Protein AF-A0A1H2S4G8-F1 (afdb_monomer_lite)

Sequence (120 aa):
MEETHEQDLMSQCKFNNELKAIKTLSREKVYAAPNVLYIEAAGFEMLGGLLDKVVPALVGIGCSISSTEKKILEIIPEQFRKGKTHYERLLSATDFVSGMTDSFAVTLYRRLRGIELPRG

InterPro domains:
  IPR026875 Phosphohydrolase-associated domain [PF13286] (15-111)
  IPR027432 Deoxyguanosinetriphosphate triphosphohydrolase, C-terminal [G3DSA:1.10.3550.10] (2-117)

pLDDT: mean 91.99, std 7.81, range [53.69, 97.62]

Secondary structure (DSSP, 8-state):
--S---S-GGGGSTTHHHHHHHHHHHIIIIITSHHHHHHHHHHHHHHHHHHHHHHHHHHTTTS---HHHHHHHHHS-GGGS--SSHHHHHHHHHHHHHT--HHHHHHHHHHHTTS-----

Structure (mmCIF, N/CA/C/O backbone):
data_AF-A0A1H2S4G8-F1
#
_entry.id   AF-A0A1H2S4G8-F1
#
loop_
_atom_site.group_PDB
_atom_site.id
_atom_site.type_symbol
_atom_site.label_atom_id
_atom_site.label_alt_id
_atom_site.label_comp_id
_atom_site.label_asym_id
_atom_site.label_entity_id
_atom_site.label_seq_id
_atom_site.pdbx_PDB_ins_code
_atom_site.Cartn_x
_atom_site.Cartn_y
_atom_site.Cartn_z
_atom_site.occupancy
_atom_site.B_iso_or_equiv
_atom_site.auth_seq_id
_atom_site.auth_comp_id
_atom_site.auth_asym_id
_atom_site.auth_atom_id
_atom_site.pdbx_PDB_model_num
ATOM 1 N N . MET A 1 1 ? 20.096 9.184 31.654 1.00 53.69 1 MET A N 1
ATOM 2 C CA . MET A 1 1 ? 18.783 8.616 31.302 1.00 53.69 1 MET A CA 1
ATOM 3 C C . MET A 1 1 ? 19.106 7.442 30.400 1.00 53.69 1 MET A C 1
ATOM 5 O O . MET A 1 1 ? 19.650 7.680 29.334 1.00 53.69 1 MET A O 1
ATOM 9 N N . GLU A 1 2 ? 18.987 6.208 30.891 1.00 61.25 2 GLU A N 1
ATOM 10 C CA . GLU A 1 2 ? 19.242 5.019 30.065 1.00 61.25 2 GLU A CA 1
ATOM 11 C C . GLU A 1 2 ? 18.121 4.921 29.020 1.00 61.25 2 GLU A C 1
ATOM 13 O O . GLU A 1 2 ? 16.944 4.892 29.378 1.00 61.25 2 GLU A O 1
ATOM 18 N N . GLU A 1 3 ? 18.470 4.961 27.733 1.00 66.94 3 GLU A N 1
ATOM 19 C CA . GLU A 1 3 ? 17.544 5.012 26.586 1.00 66.94 3 GLU A CA 1
ATOM 20 C C . GLU A 1 3 ? 16.877 3.653 26.279 1.00 66.94 3 GLU A C 1
ATOM 22 O O . GLU A 1 3 ? 16.650 3.303 25.125 1.00 66.94 3 GLU A O 1
ATOM 27 N N . THR A 1 4 ? 16.545 2.871 27.307 1.00 76.50 4 THR A N 1
ATOM 28 C CA . THR A 1 4 ? 16.008 1.505 27.163 1.00 76.50 4 THR A CA 1
ATOM 29 C C . THR A 1 4 ? 14.619 1.390 27.782 1.00 76.50 4 THR A C 1
ATOM 31 O O . THR A 1 4 ? 14.339 0.520 28.603 1.00 76.50 4 THR A O 1
ATOM 34 N N . HIS A 1 5 ? 13.723 2.311 27.431 1.00 77.06 5 HIS A N 1
ATOM 35 C CA . HIS A 1 5 ? 12.342 2.239 27.891 1.00 77.06 5 HIS A CA 1
ATOM 36 C C . HIS A 1 5 ? 11.489 1.407 26.923 1.00 77.06 5 HIS A C 1
ATOM 38 O O . HIS A 1 5 ? 11.022 1.906 25.903 1.00 77.06 5 HIS A O 1
ATOM 44 N N . GLU A 1 6 ? 11.278 0.132 27.252 1.00 81.19 6 GLU A N 1
ATOM 45 C CA . GLU A 1 6 ? 10.609 -0.846 26.374 1.00 81.19 6 GLU A CA 1
ATOM 46 C C . GLU A 1 6 ? 9.073 -0.750 26.352 1.00 81.19 6 GLU A C 1
ATOM 48 O O . GLU A 1 6 ? 8.420 -1.400 25.537 1.00 81.19 6 GLU A O 1
ATOM 53 N N . GLN A 1 7 ? 8.471 0.040 27.245 1.00 84.12 7 GLN A N 1
ATOM 54 C CA . GLN A 1 7 ? 7.014 0.129 27.378 1.00 84.12 7 GLN A CA 1
ATOM 55 C C . GLN A 1 7 ? 6.453 1.398 26.733 1.00 84.12 7 GLN A C 1
ATOM 57 O O . GLN A 1 7 ? 7.055 2.471 26.814 1.00 84.12 7 GLN A O 1
ATOM 62 N N . ASP A 1 8 ? 5.258 1.302 26.145 1.00 87.12 8 ASP A N 1
ATOM 63 C CA . ASP A 1 8 ? 4.515 2.483 25.716 1.00 87.1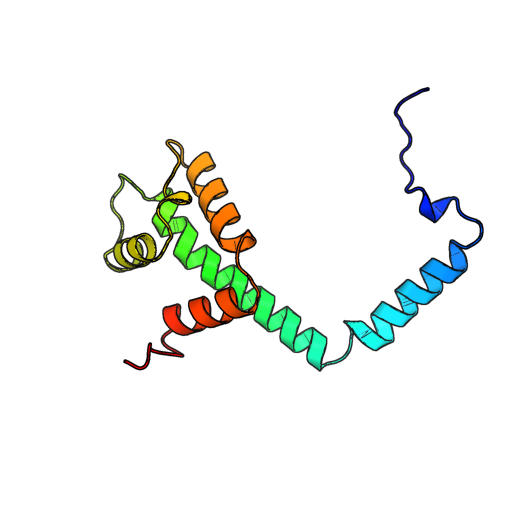2 8 ASP A CA 1
ATOM 64 C C . ASP A 1 8 ? 4.036 3.301 26.928 1.00 87.12 8 ASP A C 1
ATOM 66 O O . ASP A 1 8 ? 3.716 2.764 27.991 1.00 87.12 8 ASP A O 1
ATOM 70 N N . LEU A 1 9 ? 3.957 4.621 26.767 1.00 88.88 9 LEU A N 1
ATOM 71 C CA . LEU A 1 9 ? 3.615 5.534 27.861 1.00 88.88 9 LEU A CA 1
ATOM 72 C C . LEU A 1 9 ? 2.177 5.336 28.378 1.00 88.88 9 LEU A C 1
ATOM 74 O O . LEU A 1 9 ? 1.887 5.584 29.549 1.00 88.88 9 LEU A O 1
ATOM 78 N N . MET A 1 10 ? 1.272 4.856 27.521 1.00 87.50 10 MET A N 1
ATOM 79 C CA . MET A 1 10 ? -0.128 4.618 27.882 1.00 87.50 10 MET A CA 1
ATOM 80 C C . MET A 1 10 ? -0.266 3.418 28.823 1.00 87.50 10 MET A C 1
ATOM 82 O O . MET A 1 10 ? -1.171 3.391 29.658 1.00 87.50 10 MET A O 1
ATOM 86 N N . SER A 1 11 ? 0.656 2.457 28.753 1.00 86.69 11 SER A N 1
ATOM 87 C CA . SER A 1 11 ? 0.680 1.292 29.634 1.00 86.69 11 SER A CA 1
ATOM 88 C C . SER A 1 11 ? 0.964 1.650 31.101 1.00 86.69 11 SER A C 1
ATOM 90 O O . SER A 1 11 ? 0.548 0.922 32.004 1.00 86.69 11 SER A O 1
ATOM 92 N N . GLN A 1 12 ? 1.585 2.806 31.349 1.00 88.19 12 GLN A N 1
ATOM 93 C CA . GLN A 1 12 ? 1.932 3.297 32.687 1.00 88.19 12 GLN A CA 1
ATOM 94 C C . GLN A 1 12 ? 0.900 4.264 33.265 1.00 88.19 12 GLN A C 1
ATOM 96 O O . GLN A 1 12 ? 1.000 4.672 34.423 1.00 88.19 12 GLN A O 1
ATOM 101 N N . CYS A 1 13 ? -0.102 4.656 32.477 1.00 91.00 13 CYS A N 1
ATOM 102 C CA . CYS A 1 13 ? -1.119 5.570 32.961 1.00 91.00 13 CYS A CA 1
ATOM 103 C C . CYS A 1 13 ? -2.136 4.846 33.854 1.00 91.00 13 CYS A C 1
ATOM 105 O O . CYS A 1 13 ? -2.464 3.673 33.661 1.00 91.00 13 CYS A O 1
ATOM 107 N N . LYS A 1 14 ? -2.714 5.593 34.799 1.00 93.44 14 LYS A N 1
ATOM 108 C CA . LYS A 1 14 ? -3.782 5.107 35.688 1.00 93.44 14 LYS A CA 1
ATOM 109 C C . LYS A 1 14 ? -5.024 4.577 34.955 1.00 93.44 14 LYS A C 1
ATOM 111 O O . LYS A 1 14 ? -5.796 3.852 35.562 1.00 93.44 14 LYS A O 1
ATOM 116 N N . PHE A 1 15 ? -5.200 4.936 33.681 1.00 93.88 15 PHE A N 1
ATOM 117 C CA . PHE A 1 15 ? -6.354 4.574 32.853 1.00 93.88 15 PHE A CA 1
ATOM 118 C C . PHE A 1 15 ? -6.090 3.397 31.898 1.00 93.88 15 PHE A C 1
ATOM 120 O O . PHE A 1 15 ? -6.841 3.180 30.947 1.00 93.88 15 PHE A O 1
ATOM 127 N N . ASN A 1 16 ? -4.987 2.661 32.082 1.00 93.31 16 ASN A N 1
ATOM 128 C CA . ASN A 1 16 ? -4.601 1.563 31.190 1.00 93.31 16 ASN A CA 1
ATOM 129 C C . ASN A 1 16 ? -5.735 0.528 31.031 1.00 93.31 16 ASN A C 1
ATOM 131 O O . ASN A 1 16 ? -6.033 0.084 29.920 1.00 93.31 16 ASN A O 1
ATOM 135 N N . ASN A 1 17 ? -6.417 0.185 32.125 1.00 93.69 17 ASN A N 1
ATOM 136 C CA . ASN A 1 17 ? -7.490 -0.808 32.109 1.00 93.69 17 ASN A CA 1
ATOM 137 C C . ASN A 1 17 ? -8.707 -0.332 31.302 1.00 93.69 17 ASN A C 1
ATOM 139 O O . ASN A 1 17 ? -9.248 -1.089 30.497 1.00 93.69 17 ASN A O 1
ATOM 143 N N . GLU A 1 18 ? -9.099 0.929 31.454 1.00 96.00 18 GLU A N 1
ATOM 144 C CA . GLU A 1 18 ? -10.196 1.556 30.722 1.00 96.00 18 GLU A CA 1
ATOM 145 C C . GLU A 1 18 ? -9.871 1.663 29.231 1.00 96.00 18 GLU A C 1
ATOM 147 O O . GLU A 1 18 ? -10.703 1.332 28.389 1.00 96.00 18 GLU A O 1
ATOM 152 N N . LEU A 1 19 ? -8.640 2.043 28.883 1.00 95.25 19 LEU A N 1
ATOM 153 C CA . LEU A 1 19 ? -8.185 2.093 27.492 1.00 95.25 19 LEU A CA 1
ATOM 154 C C . LEU A 1 19 ? -8.175 0.706 26.843 1.00 95.25 19 LEU A C 1
ATOM 156 O O . LEU A 1 19 ? -8.605 0.555 25.697 1.00 95.25 19 LEU A O 1
ATOM 160 N N . LYS A 1 20 ? -7.745 -0.329 27.576 1.00 94.62 20 LYS A N 1
ATOM 161 C CA . LYS A 1 20 ? -7.836 -1.727 27.127 1.00 94.62 20 LYS A CA 1
ATOM 162 C C . LYS A 1 20 ? -9.285 -2.166 26.927 1.00 94.62 20 LYS A C 1
ATOM 164 O O . LYS A 1 20 ? -9.579 -2.823 25.925 1.00 94.62 20 LYS A O 1
ATOM 169 N N . ALA A 1 21 ? -10.190 -1.782 27.828 1.00 96.06 21 ALA A N 1
ATOM 170 C CA . ALA A 1 21 ? -11.615 -2.069 27.698 1.00 96.06 21 ALA A CA 1
ATOM 171 C C . ALA A 1 21 ? -12.217 -1.379 26.462 1.00 96.06 21 ALA A C 1
ATOM 173 O O . ALA A 1 21 ? -12.883 -2.037 25.664 1.00 96.06 21 ALA A O 1
ATOM 174 N N . ILE A 1 22 ? -11.904 -0.097 26.235 1.00 96.31 22 ILE A N 1
ATOM 175 C CA . ILE A 1 22 ? -12.326 0.652 25.040 1.00 96.31 22 ILE A CA 1
ATOM 176 C C . ILE A 1 22 ? -11.791 -0.016 23.771 1.00 96.31 22 ILE A C 1
ATOM 178 O O . ILE A 1 22 ? -12.553 -0.228 22.829 1.00 96.31 22 ILE A O 1
ATOM 182 N N . LYS A 1 23 ? -10.506 -0.396 23.736 1.00 95.38 23 LYS A N 1
ATOM 183 C CA . LYS A 1 23 ? -9.894 -1.076 22.582 1.00 95.38 23 LYS A CA 1
ATOM 184 C C . LYS A 1 23 ? -10.572 -2.414 22.282 1.00 95.38 23 LYS A C 1
ATOM 186 O O . LYS A 1 23 ? -10.844 -2.708 21.120 1.00 95.38 23 LYS A O 1
ATOM 191 N N . THR A 1 24 ? -10.876 -3.196 23.318 1.00 96.62 24 THR A N 1
ATOM 192 C CA . THR A 1 24 ? -11.565 -4.491 23.193 1.00 96.62 24 THR A CA 1
ATOM 193 C C . THR A 1 24 ? -12.983 -4.304 22.660 1.00 96.62 24 THR A C 1
ATOM 195 O O . THR A 1 24 ? -13.335 -4.889 21.638 1.00 96.62 24 THR A O 1
ATOM 198 N N . LEU A 1 25 ? -13.756 -3.397 23.264 1.00 96.88 25 LEU A N 1
ATOM 199 C CA . LEU A 1 25 ? -15.114 -3.089 22.822 1.00 96.88 25 LEU A CA 1
ATOM 200 C C . LEU A 1 25 ? -15.138 -2.551 21.384 1.00 96.88 25 LEU A C 1
ATOM 202 O O . LEU A 1 25 ? -15.982 -2.950 20.586 1.00 96.88 25 LEU A O 1
ATOM 206 N N . SER A 1 26 ? -14.186 -1.685 21.028 1.00 96.94 26 SER A N 1
ATOM 207 C CA . SER A 1 26 ? -14.054 -1.132 19.674 1.00 96.94 26 SER A CA 1
ATOM 208 C C . SER A 1 26 ? -13.750 -2.229 18.655 1.00 96.94 26 SER A C 1
ATOM 210 O O . SER A 1 26 ? -14.340 -2.253 17.577 1.00 96.94 26 SER A O 1
ATOM 212 N N . ARG A 1 27 ? -12.872 -3.181 18.997 1.00 95.12 27 ARG A N 1
ATOM 213 C CA . ARG A 1 27 ? -12.583 -4.338 18.142 1.00 95.12 27 ARG A CA 1
ATOM 214 C C . ARG A 1 27 ? -13.840 -5.165 17.884 1.00 95.12 27 ARG A C 1
ATOM 216 O O . ARG A 1 27 ? -14.118 -5.491 16.738 1.00 95.12 27 ARG A O 1
ATOM 223 N N . GLU A 1 28 ? -14.601 -5.471 18.928 1.00 94.44 28 GLU A N 1
ATOM 224 C CA . GLU A 1 28 ? -15.774 -6.347 18.838 1.00 94.44 28 GLU A CA 1
ATOM 225 C C . GLU A 1 28 ? -16.998 -5.686 18.199 1.00 94.44 28 GLU A C 1
ATOM 227 O O . GLU A 1 28 ? -17.796 -6.366 17.557 1.00 94.44 28 GLU A O 1
ATOM 232 N N . LYS A 1 29 ? -17.189 -4.378 18.406 1.00 93.88 29 LYS A N 1
ATOM 233 C CA . LYS A 1 29 ? -18.424 -3.679 18.015 1.00 93.88 29 LYS A CA 1
ATOM 234 C C . LYS A 1 29 ? -18.267 -2.746 16.823 1.00 93.88 29 LYS A C 1
ATOM 236 O O . LYS A 1 29 ? -19.268 -2.446 16.182 1.00 93.88 29 LYS A O 1
ATOM 241 N N . VAL A 1 30 ? -17.050 -2.289 16.529 1.00 94.56 30 VAL A N 1
ATOM 242 C CA . VAL A 1 30 ? -16.784 -1.338 15.439 1.00 94.56 30 VAL A CA 1
ATOM 243 C C . VAL A 1 30 ? -16.006 -2.022 14.321 1.00 94.56 30 VAL A C 1
ATOM 245 O O . VAL A 1 30 ? -16.519 -2.135 13.214 1.00 94.56 30 VAL A O 1
ATOM 248 N N . TYR A 1 31 ? -14.812 -2.548 14.607 1.00 92.38 31 TYR A N 1
ATOM 249 C CA . TYR A 1 31 ? -13.941 -3.114 13.567 1.00 92.38 31 TYR A CA 1
ATOM 250 C C . TYR A 1 31 ? -14.380 -4.504 13.081 1.00 92.38 31 TYR A C 1
ATOM 252 O O . TYR A 1 31 ? -14.166 -4.845 11.926 1.00 92.38 31 TYR A O 1
ATOM 260 N N . ALA A 1 32 ? -15.061 -5.289 13.921 1.00 92.50 32 ALA A N 1
ATOM 261 C CA . ALA A 1 32 ? -15.652 -6.569 13.517 1.00 92.50 32 ALA A CA 1
ATOM 262 C C . ALA A 1 32 ? -17.028 -6.432 12.832 1.00 92.50 32 ALA A C 1
ATOM 264 O O . ALA A 1 32 ? -17.674 -7.440 12.540 1.00 92.50 32 ALA A O 1
ATOM 265 N N . ALA A 1 33 ? -17.514 -5.208 12.591 1.00 95.44 33 ALA A N 1
ATOM 266 C CA . ALA A 1 33 ? -18.775 -5.012 11.888 1.00 95.44 33 ALA A CA 1
ATOM 267 C C . ALA A 1 33 ? -18.662 -5.522 10.435 1.00 95.44 33 ALA A C 1
ATOM 269 O O . ALA A 1 33 ? -17.661 -5.237 9.775 1.00 95.44 33 ALA A O 1
ATOM 270 N N . PRO A 1 34 ? -19.687 -6.207 9.884 1.00 94.31 34 PRO A N 1
ATOM 271 C CA . PRO A 1 34 ? -19.603 -6.821 8.556 1.00 94.31 34 PRO A CA 1
ATOM 272 C C . PRO A 1 34 ? -19.133 -5.869 7.450 1.00 94.31 34 PRO A C 1
ATOM 274 O O . PRO A 1 34 ? -18.278 -6.231 6.649 1.00 94.31 34 PRO A O 1
ATOM 277 N N . ASN A 1 35 ? -19.635 -4.630 7.434 1.00 94.25 35 ASN A N 1
ATOM 278 C CA . ASN A 1 35 ? -19.240 -3.632 6.438 1.00 94.25 35 ASN A CA 1
ATOM 279 C C . ASN A 1 35 ? -17.744 -3.293 6.506 1.00 94.25 35 ASN A C 1
ATOM 281 O O . ASN A 1 35 ? -17.122 -3.129 5.463 1.00 94.25 35 ASN A O 1
ATOM 285 N N . VAL A 1 36 ? -17.165 -3.216 7.709 1.00 95.50 36 VAL A N 1
ATOM 286 C CA . VAL A 1 36 ? -15.732 -2.939 7.888 1.00 95.50 36 VAL A CA 1
ATOM 287 C C . VAL A 1 36 ? -14.907 -4.108 7.363 1.00 95.50 36 VAL A C 1
ATOM 289 O O . VAL A 1 36 ? -13.994 -3.890 6.576 1.00 95.50 36 VAL A O 1
ATOM 292 N N . LEU A 1 37 ? -15.299 -5.344 7.681 1.00 95.69 37 LEU A N 1
ATOM 293 C CA . LEU A 1 37 ? -14.614 -6.541 7.188 1.00 95.69 37 LEU A CA 1
ATOM 294 C C . LEU A 1 37 ? -14.626 -6.634 5.655 1.00 95.69 37 LEU A C 1
ATOM 296 O O . LEU A 1 37 ? -13.615 -6.989 5.054 1.00 95.69 37 LEU A O 1
ATOM 300 N N . TYR A 1 38 ? -15.741 -6.284 5.003 1.00 96.31 38 TYR A N 1
ATOM 301 C CA . TYR A 1 38 ? -15.800 -6.234 3.538 1.00 96.31 38 TYR A CA 1
ATOM 302 C C . TYR A 1 38 ? -14.889 -5.152 2.953 1.00 96.31 38 TYR A C 1
ATOM 304 O O . TYR A 1 38 ? -14.237 -5.396 1.937 1.00 96.31 38 TYR A O 1
ATOM 312 N N . ILE A 1 39 ? -14.830 -3.974 3.582 1.00 94.25 39 ILE A N 1
ATOM 313 C CA . ILE A 1 39 ? -13.945 -2.883 3.158 1.00 94.25 39 ILE A CA 1
ATOM 314 C C . ILE A 1 39 ? -12.478 -3.302 3.306 1.00 94.25 39 ILE A C 1
ATOM 316 O O . ILE A 1 39 ? -11.706 -3.132 2.366 1.00 94.25 39 ILE A O 1
ATOM 320 N N . GLU A 1 40 ? -12.101 -3.903 4.436 1.00 94.94 40 GLU A N 1
ATOM 321 C CA . GLU A 1 40 ? -10.739 -4.391 4.679 1.00 94.94 40 GLU A CA 1
ATOM 322 C C . GLU A 1 40 ? -10.351 -5.501 3.693 1.00 94.94 40 GLU A C 1
ATOM 324 O O . GLU A 1 40 ? -9.283 -5.436 3.084 1.00 94.94 40 GLU A O 1
ATOM 329 N N . ALA A 1 41 ? -11.233 -6.481 3.465 1.00 95.94 41 ALA A N 1
ATOM 330 C CA . ALA A 1 41 ? -10.999 -7.561 2.506 1.00 95.94 41 ALA A CA 1
ATOM 331 C 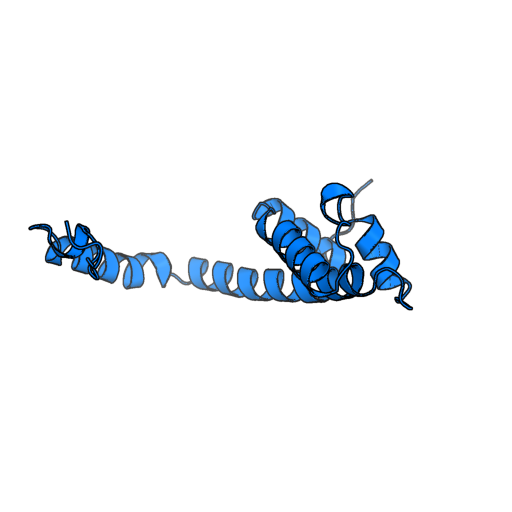C . ALA A 1 41 ? -10.815 -7.032 1.074 1.00 95.94 41 ALA A C 1
ATOM 333 O O . ALA A 1 41 ? -9.889 -7.444 0.373 1.00 95.94 41 ALA A O 1
ATOM 334 N N . ALA A 1 42 ? -11.657 -6.083 0.650 1.00 94.31 42 ALA A N 1
ATOM 335 C CA . ALA A 1 42 ? -11.485 -5.405 -0.630 1.00 94.31 42 ALA A CA 1
ATOM 336 C C . ALA A 1 42 ? -10.161 -4.626 -0.675 1.00 94.31 42 ALA A C 1
ATOM 338 O O . ALA A 1 42 ? -9.474 -4.652 -1.692 1.00 94.31 42 ALA A O 1
ATOM 339 N N . GLY A 1 43 ? -9.778 -3.970 0.424 1.00 95.56 43 GLY A N 1
ATOM 340 C CA . GLY A 1 43 ? -8.500 -3.272 0.566 1.00 95.56 43 GLY A CA 1
ATOM 341 C C . GLY A 1 43 ? -7.297 -4.182 0.318 1.00 95.56 43 GLY A C 1
ATOM 342 O O . GLY A 1 43 ? -6.425 -3.826 -0.472 1.00 95.56 43 GLY A O 1
ATOM 343 N N . PHE A 1 44 ? -7.277 -5.377 0.916 1.00 94.81 44 PHE A N 1
ATOM 344 C CA . PHE A 1 44 ? -6.209 -6.360 0.700 1.00 94.81 44 PHE A CA 1
ATOM 345 C C . PHE A 1 44 ? -6.091 -6.793 -0.765 1.00 94.81 44 PHE A C 1
ATOM 347 O O . PHE A 1 44 ? -4.992 -6.771 -1.321 1.00 94.81 44 PHE A O 1
ATOM 354 N N . GLU A 1 45 ? -7.212 -7.135 -1.402 1.00 96.00 45 GLU A N 1
ATOM 355 C CA . GLU A 1 45 ? -7.242 -7.530 -2.817 1.00 96.00 45 GLU A CA 1
ATOM 356 C C . GLU A 1 45 ? -6.773 -6.387 -3.733 1.00 96.00 45 GLU A C 1
ATOM 358 O O . GLU A 1 45 ? -6.002 -6.597 -4.674 1.00 96.00 45 GLU A O 1
ATOM 363 N N . MET A 1 46 ? -7.198 -5.155 -3.442 1.00 96.06 46 MET A N 1
ATOM 364 C CA . MET A 1 46 ? -6.797 -3.980 -4.212 1.00 96.06 46 MET A CA 1
ATOM 365 C C . MET A 1 46 ? -5.303 -3.688 -4.076 1.00 96.06 46 MET A C 1
ATOM 367 O O . MET A 1 46 ? -4.634 -3.494 -5.089 1.00 96.06 46 MET A O 1
ATOM 371 N N . LEU A 1 47 ? -4.766 -3.675 -2.853 1.00 96.69 47 LEU A N 1
ATOM 372 C CA . LEU A 1 47 ? -3.347 -3.404 -2.609 1.00 96.69 47 LEU 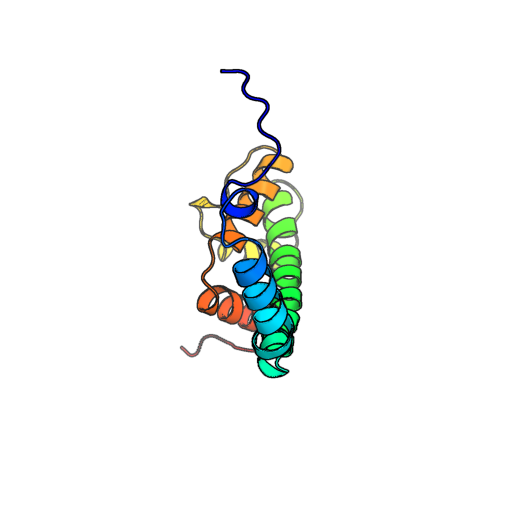A CA 1
ATOM 373 C C . LEU A 1 47 ? -2.452 -4.474 -3.239 1.00 96.69 47 LEU A C 1
ATOM 375 O O . LEU A 1 47 ? -1.487 -4.127 -3.922 1.00 96.69 47 LEU A O 1
ATOM 379 N N . GLY A 1 48 ? -2.801 -5.753 -3.069 1.00 96.31 48 GLY A N 1
ATOM 380 C CA . GLY A 1 48 ? -2.089 -6.861 -3.703 1.00 96.31 48 GLY A CA 1
ATOM 381 C C . GLY A 1 48 ? -2.082 -6.722 -5.223 1.00 96.31 48 GLY A C 1
ATOM 382 O O . GLY A 1 48 ? -1.021 -6.675 -5.841 1.00 96.31 48 GLY A O 1
ATOM 383 N N . GLY A 1 49 ? -3.255 -6.525 -5.829 1.00 96.38 49 GLY A N 1
ATOM 384 C CA . GLY A 1 49 ? -3.348 -6.392 -7.279 1.00 96.38 49 GLY A CA 1
ATOM 385 C C . GLY A 1 49 ? -2.696 -5.125 -7.843 1.00 96.38 49 GLY A C 1
ATOM 386 O O . GLY A 1 49 ? -2.217 -5.150 -8.976 1.00 96.38 49 GLY A O 1
ATOM 387 N N . LEU A 1 50 ? -2.638 -4.020 -7.090 1.00 97.62 50 LEU A N 1
ATOM 388 C CA . LEU A 1 50 ? -1.873 -2.833 -7.487 1.00 97.62 50 LEU A CA 1
ATOM 389 C C . LEU A 1 50 ? -0.368 -3.126 -7.483 1.00 97.62 50 LEU A C 1
ATOM 391 O O . LEU A 1 50 ? 0.307 -2.839 -8.475 1.00 97.62 50 LEU A O 1
ATOM 395 N N . LEU A 1 51 ? 0.153 -3.733 -6.414 1.00 97.38 51 LEU A N 1
ATOM 396 C CA . LEU A 1 51 ? 1.569 -4.098 -6.309 1.00 97.38 51 LEU A CA 1
ATOM 397 C C . LEU A 1 51 ? 1.983 -5.095 -7.399 1.00 97.38 51 LEU A C 1
ATOM 399 O O . LEU A 1 51 ? 3.007 -4.880 -8.050 1.00 97.38 51 LEU A O 1
ATOM 403 N N . ASP A 1 52 ? 1.149 -6.094 -7.692 1.00 96.50 52 ASP A N 1
ATOM 404 C CA . ASP A 1 52 ? 1.375 -7.083 -8.757 1.00 96.50 52 ASP A CA 1
ATOM 405 C C . ASP A 1 52 ? 1.519 -6.458 -10.153 1.00 96.50 52 ASP A C 1
ATOM 407 O O . ASP A 1 52 ? 2.105 -7.055 -11.057 1.00 96.50 52 ASP A O 1
ATOM 411 N N . LYS A 1 53 ? 0.967 -5.257 -10.363 1.00 96.00 53 LYS A N 1
ATOM 412 C CA . LYS A 1 53 ? 1.084 -4.515 -11.626 1.00 96.00 53 LYS A CA 1
ATOM 413 C C . LYS A 1 53 ? 2.229 -3.512 -11.605 1.00 96.00 53 LYS A C 1
ATOM 415 O O . LYS A 1 53 ? 2.958 -3.399 -12.588 1.00 96.00 53 LYS A O 1
ATOM 420 N N . VAL A 1 54 ? 2.392 -2.787 -10.502 1.00 96.44 54 VAL A N 1
ATOM 421 C CA . VAL A 1 54 ? 3.369 -1.698 -10.374 1.00 96.44 54 VAL A CA 1
ATOM 422 C C . VAL A 1 54 ? 4.795 -2.232 -10.228 1.00 96.44 54 VAL A C 1
ATOM 424 O O . VAL A 1 54 ? 5.706 -1.715 -10.876 1.00 96.44 54 VAL A O 1
ATOM 427 N N . VAL A 1 55 ? 5.006 -3.266 -9.406 1.00 96.56 55 VAL A N 1
ATOM 428 C CA . VAL A 1 55 ? 6.352 -3.768 -9.087 1.00 96.56 55 VAL A CA 1
ATOM 429 C C . VAL A 1 55 ? 7.073 -4.301 -10.330 1.00 96.56 55 VAL A C 1
ATOM 431 O O . VAL A 1 55 ? 8.187 -3.836 -10.582 1.00 96.56 55 VAL A O 1
ATOM 434 N N . PRO A 1 56 ? 6.483 -5.186 -11.162 1.00 95.31 56 PRO A N 1
ATOM 435 C CA . PRO A 1 56 ? 7.158 -5.660 -12.372 1.00 95.31 56 PR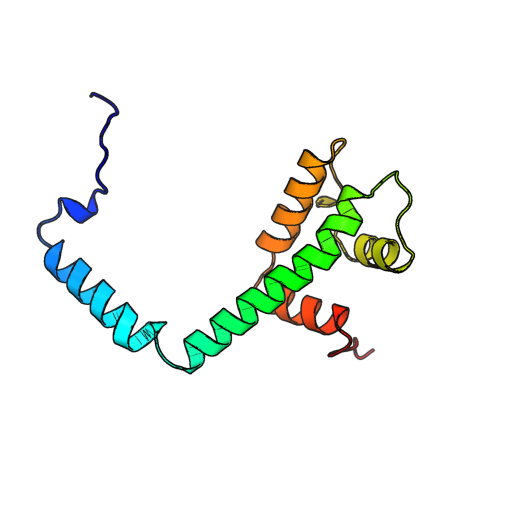O A CA 1
ATOM 436 C C . PRO A 1 56 ? 7.469 -4.528 -13.359 1.00 95.31 56 PRO A C 1
ATOM 438 O O . PRO A 1 56 ? 8.556 -4.490 -13.938 1.00 95.31 56 PRO A O 1
ATOM 441 N N . ALA A 1 57 ? 6.559 -3.554 -13.489 1.00 95.69 57 ALA A N 1
ATOM 442 C CA . ALA A 1 57 ? 6.730 -2.408 -14.377 1.00 95.69 57 ALA A CA 1
ATOM 443 C C . ALA A 1 57 ? 7.906 -1.501 -13.969 1.00 95.69 57 ALA A C 1
ATOM 445 O O . ALA A 1 57 ? 8.646 -1.037 -14.837 1.00 95.69 57 ALA A O 1
ATOM 446 N N . LEU A 1 58 ? 8.105 -1.262 -12.666 1.00 95.62 58 LEU A N 1
ATOM 447 C CA . LEU A 1 58 ? 9.204 -0.428 -12.160 1.00 95.62 58 LEU A CA 1
ATOM 448 C C . LEU A 1 58 ? 10.522 -1.194 -12.036 1.00 95.62 58 LEU A C 1
ATOM 450 O O . LEU A 1 58 ? 11.566 -0.699 -12.460 1.00 95.62 58 LEU A O 1
ATOM 454 N N . VAL A 1 59 ? 10.507 -2.408 -11.482 1.00 95.44 59 VAL A N 1
ATOM 455 C CA . VAL A 1 59 ? 11.727 -3.207 -11.288 1.00 95.44 59 VAL A CA 1
ATOM 456 C C . VAL A 1 59 ? 12.336 -3.598 -12.636 1.00 95.44 59 VAL A C 1
ATOM 458 O O . VAL A 1 59 ? 13.559 -3.540 -12.782 1.00 95.44 59 VAL A O 1
ATOM 461 N N . GLY A 1 60 ? 11.498 -3.887 -13.636 1.00 92.75 60 GLY A N 1
ATOM 462 C CA . GLY A 1 60 ? 11.909 -4.268 -14.986 1.00 92.75 60 GLY A CA 1
ATOM 463 C C . GLY A 1 60 ? 12.473 -3.141 -15.862 1.00 92.75 60 GLY A C 1
ATOM 464 O O . GLY A 1 60 ? 12.851 -3.404 -17.003 1.00 92.75 60 GLY A O 1
ATOM 465 N N . ILE A 1 61 ? 12.571 -1.894 -15.382 1.00 88.19 61 ILE A N 1
ATOM 466 C CA . ILE A 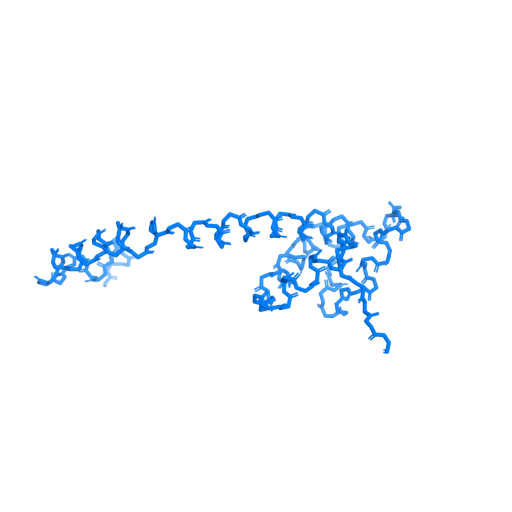1 61 ? 13.133 -0.780 -16.168 1.00 88.19 61 ILE A CA 1
ATOM 467 C C . ILE A 1 61 ? 14.557 -1.115 -16.659 1.00 88.19 61 ILE A C 1
ATOM 469 O O . ILE A 1 61 ? 15.450 -1.444 -15.882 1.00 88.19 61 ILE A O 1
ATOM 473 N N . GLY A 1 62 ? 14.812 -0.993 -17.961 1.00 83.88 62 GLY A N 1
ATOM 474 C CA . GLY A 1 62 ? 16.116 -1.337 -18.553 1.00 83.88 62 GLY A CA 1
ATOM 475 C C . GLY A 1 62 ? 16.325 -2.834 -18.819 1.00 83.88 62 GLY A C 1
ATOM 476 O O . GLY A 1 62 ? 17.351 -3.205 -19.380 1.00 83.88 62 GLY A O 1
ATOM 477 N N . CYS A 1 63 ? 15.343 -3.672 -18.486 1.00 85.81 63 CYS A N 1
ATOM 478 C CA . CYS A 1 63 ? 15.240 -5.064 -18.910 1.00 85.81 63 CYS A CA 1
ATOM 479 C C . CYS A 1 63 ? 14.128 -5.216 -19.967 1.00 85.81 63 CYS A C 1
ATOM 481 O O . CYS A 1 63 ? 13.470 -4.250 -20.368 1.00 85.81 63 CYS A O 1
ATOM 483 N N . SER A 1 64 ? 13.903 -6.447 -20.430 1.00 87.81 64 SER A N 1
ATOM 484 C CA . SER A 1 64 ? 12.752 -6.761 -21.280 1.00 87.81 64 SER A CA 1
ATOM 485 C C . SER A 1 64 ? 11.473 -6.793 -20.440 1.00 87.81 64 SER A C 1
ATOM 487 O O . SER A 1 64 ? 11.297 -7.704 -19.635 1.00 87.81 64 SER A O 1
ATOM 489 N N . ILE A 1 65 ? 10.592 -5.811 -20.643 1.00 91.00 65 ILE A N 1
ATOM 490 C CA . ILE A 1 65 ? 9.237 -5.772 -20.073 1.00 91.00 65 ILE A CA 1
ATOM 491 C C . ILE A 1 65 ? 8.178 -5.925 -21.169 1.00 91.00 65 ILE A C 1
ATOM 493 O O . ILE A 1 65 ? 8.362 -5.491 -22.315 1.00 91.00 65 ILE A O 1
ATOM 497 N N . SER A 1 66 ? 7.056 -6.534 -20.806 1.00 93.81 66 SER A N 1
ATOM 498 C CA . SER A 1 66 ? 5.883 -6.732 -21.655 1.00 93.81 66 SER A CA 1
ATOM 499 C C . SER A 1 66 ? 5.253 -5.407 -22.103 1.00 93.81 66 SER A C 1
ATOM 501 O O . SER A 1 66 ? 5.463 -4.342 -21.517 1.00 93.81 66 SER A O 1
ATOM 503 N N . SER A 1 67 ? 4.433 -5.458 -23.156 1.00 94.25 67 SER A N 1
ATOM 504 C CA . SER A 1 67 ? 3.655 -4.298 -23.616 1.00 94.25 67 SER A CA 1
ATOM 505 C C . SER A 1 67 ? 2.719 -3.760 -22.528 1.00 94.25 67 SER A C 1
ATOM 507 O O . SER A 1 67 ? 2.558 -2.546 -22.402 1.00 94.25 67 SER A O 1
ATOM 509 N N . THR A 1 68 ? 2.148 -4.647 -21.711 1.00 92.88 68 THR A N 1
ATOM 510 C CA . THR A 1 68 ? 1.290 -4.287 -20.578 1.00 92.88 68 THR A CA 1
ATOM 511 C C . THR A 1 68 ? 2.061 -3.522 -19.505 1.00 92.88 68 THR A C 1
ATOM 513 O O . THR A 1 68 ? 1.610 -2.465 -19.073 1.00 92.88 68 THR A O 1
ATOM 516 N N . GLU A 1 69 ? 3.243 -3.997 -19.111 1.00 95.62 69 GLU A N 1
ATOM 517 C CA . GLU A 1 69 ? 4.092 -3.323 -18.116 1.00 95.62 69 GLU A CA 1
ATOM 518 C C . GLU A 1 69 ? 4.566 -1.952 -18.600 1.00 95.62 69 GLU A C 1
ATOM 520 O O . GLU A 1 69 ? 4.566 -1.001 -17.823 1.00 95.62 69 GLU A O 1
ATOM 525 N N . LYS A 1 70 ? 4.879 -1.804 -19.896 1.00 94.88 70 LYS A N 1
ATOM 526 C CA . LYS A 1 70 ? 5.199 -0.492 -20.489 1.00 94.88 70 LYS A CA 1
ATOM 527 C C . LYS A 1 70 ? 4.046 0.496 -20.330 1.00 94.88 70 LYS A C 1
ATOM 529 O O . LYS A 1 70 ? 4.272 1.645 -19.964 1.00 94.88 70 LYS A O 1
ATOM 534 N N . LYS A 1 71 ? 2.808 0.048 -20.560 1.00 94.88 71 LYS A N 1
ATOM 535 C CA . LYS A 1 71 ? 1.618 0.889 -20.379 1.00 94.88 71 LYS A CA 1
ATOM 536 C C . LYS A 1 71 ? 1.358 1.232 -18.919 1.00 94.88 71 LYS A C 1
ATOM 538 O O . LYS A 1 71 ? 1.000 2.366 -18.628 1.00 94.88 71 LYS A O 1
ATOM 543 N N . ILE A 1 72 ? 1.595 0.300 -17.999 1.00 95.50 72 ILE A N 1
ATOM 544 C CA . ILE A 1 72 ? 1.527 0.588 -16.560 1.00 95.50 72 ILE A CA 1
ATOM 545 C C . ILE A 1 72 ? 2.576 1.636 -16.179 1.00 95.50 72 ILE A C 1
ATOM 547 O O . ILE A 1 72 ? 2.255 2.591 -15.476 1.00 95.50 72 ILE A O 1
ATOM 551 N N . LEU A 1 73 ? 3.803 1.512 -16.689 1.00 95.12 73 LEU A N 1
ATOM 552 C CA . LEU A 1 73 ? 4.867 2.475 -16.431 1.00 95.12 73 LEU A CA 1
ATOM 553 C C . LEU A 1 73 ? 4.483 3.888 -16.896 1.00 95.12 73 LEU A C 1
ATOM 555 O O . LEU A 1 73 ? 4.725 4.838 -16.159 1.00 95.12 73 LEU A O 1
ATOM 559 N N . GLU A 1 74 ? 3.832 4.026 -18.057 1.00 93.62 74 GLU A N 1
ATOM 560 C CA . GLU A 1 74 ? 3.304 5.307 -18.562 1.00 93.62 74 GLU A CA 1
ATOM 561 C C . GLU A 1 74 ? 2.264 5.951 -17.620 1.00 93.62 74 GLU A C 1
ATOM 563 O O . GLU A 1 74 ? 2.171 7.177 -17.574 1.00 93.62 74 GLU A O 1
ATOM 568 N N . ILE A 1 75 ? 1.522 5.156 -16.838 1.00 93.81 75 ILE A N 1
ATOM 569 C CA . ILE A 1 75 ? 0.522 5.642 -15.868 1.00 93.81 75 ILE A CA 1
ATOM 570 C C . ILE A 1 75 ? 1.183 6.141 -14.574 1.00 93.81 75 ILE A C 1
ATOM 572 O O . ILE A 1 75 ? 0.699 7.090 -13.956 1.00 93.81 75 ILE A O 1
ATOM 576 N N . ILE A 1 76 ? 2.284 5.516 -14.147 1.00 94.56 76 ILE A N 1
ATOM 577 C CA . ILE A 1 76 ? 2.984 5.866 -12.901 1.00 94.56 76 ILE A CA 1
ATOM 578 C C . ILE A 1 76 ? 3.626 7.255 -13.050 1.00 94.56 76 ILE A C 1
ATOM 580 O O . ILE A 1 76 ? 4.360 7.446 -14.014 1.00 94.56 76 ILE A O 1
ATOM 584 N N . PRO A 1 77 ? 3.437 8.220 -12.133 1.00 94.31 77 PRO A N 1
ATOM 585 C CA . PRO A 1 77 ? 4.067 9.538 -12.235 1.00 94.31 77 PRO A CA 1
ATOM 586 C C . PRO A 1 77 ? 5.600 9.463 -12.268 1.00 94.31 77 PRO A C 1
ATOM 588 O O . PRO A 1 77 ? 6.208 8.652 -11.569 1.00 94.31 77 PRO A O 1
ATOM 591 N N . GLU A 1 78 ? 6.247 10.350 -13.028 1.00 92.19 78 GLU A N 1
ATOM 592 C CA . GLU A 1 78 ? 7.706 10.321 -13.238 1.00 92.19 78 GLU A CA 1
ATOM 593 C C . GLU A 1 78 ? 8.523 10.401 -11.945 1.00 92.19 78 GLU A C 1
ATOM 595 O O . GLU A 1 78 ? 9.600 9.811 -11.853 1.00 92.19 78 GLU A O 1
ATOM 600 N N . GLN A 1 79 ? 8.001 11.068 -10.912 1.00 92.56 79 GLN A N 1
ATOM 601 C CA . GLN A 1 79 ? 8.657 11.142 -9.606 1.00 92.56 79 GLN A CA 1
ATOM 602 C C . GLN A 1 79 ? 8.904 9.768 -8.957 1.00 92.56 79 GLN A C 1
ATOM 604 O O . GLN A 1 79 ? 9.857 9.655 -8.189 1.00 92.56 79 GLN A O 1
ATOM 609 N N . PHE A 1 80 ? 8.106 8.750 -9.308 1.00 93.69 80 PHE A N 1
ATOM 610 C CA . PHE A 1 80 ? 8.211 7.365 -8.832 1.00 93.69 80 PHE A CA 1
ATOM 611 C C . PHE A 1 80 ? 8.908 6.429 -9.835 1.00 93.69 80 PHE A C 1
ATOM 613 O O . PHE A 1 80 ? 9.043 5.235 -9.601 1.00 93.69 80 PHE A O 1
ATOM 620 N N . ARG A 1 81 ? 9.376 6.943 -10.979 1.00 90.88 81 ARG A N 1
ATOM 621 C CA . ARG A 1 81 ? 10.157 6.165 -11.962 1.00 90.88 81 ARG A CA 1
ATOM 622 C C . ARG A 1 81 ? 11.663 6.289 -11.709 1.00 90.88 81 ARG A C 1
ATOM 624 O O . ARG A 1 81 ? 12.463 6.294 -12.644 1.00 90.88 81 ARG A O 1
ATOM 631 N N . LYS A 1 82 ? 12.054 6.462 -10.446 1.00 80.31 82 LYS A N 1
ATOM 632 C CA . LYS A 1 82 ? 13.440 6.686 -10.019 1.00 80.31 82 LYS A CA 1
ATOM 633 C C . LYS A 1 82 ? 14.015 5.400 -9.420 1.00 80.31 82 LYS A C 1
ATOM 635 O O . LYS A 1 82 ? 13.281 4.544 -8.941 1.00 80.31 82 LYS A O 1
ATOM 640 N N . GLY A 1 83 ? 15.339 5.269 -9.454 1.00 86.00 83 GLY A N 1
ATOM 641 C CA . GLY A 1 83 ? 16.054 4.121 -8.888 1.00 86.00 83 GLY A CA 1
ATOM 642 C C . GLY A 1 83 ? 16.937 3.407 -9.909 1.00 86.00 83 GLY A C 1
ATOM 643 O O . GLY A 1 83 ? 16.520 3.075 -11.023 1.00 86.00 83 GLY A O 1
ATOM 644 N N . LYS A 1 84 ? 18.187 3.176 -9.514 1.00 88.94 84 LYS A N 1
ATOM 645 C CA . LYS A 1 84 ? 19.219 2.487 -10.293 1.00 88.94 84 LYS A CA 1
ATOM 646 C C . LYS A 1 84 ? 19.240 0.992 -9.990 1.00 88.94 84 LYS A C 1
ATOM 648 O O . LYS A 1 84 ? 19.551 0.203 -10.875 1.00 88.94 84 LYS A O 1
ATOM 653 N N . THR A 1 85 ? 18.902 0.607 -8.761 1.00 94.56 85 THR A N 1
ATOM 654 C CA . THR A 1 85 ? 18.886 -0.795 -8.320 1.00 94.56 85 THR A CA 1
ATOM 655 C C . THR A 1 85 ? 17.466 -1.359 -8.253 1.00 94.56 85 THR A C 1
ATOM 657 O O . THR A 1 85 ? 16.491 -0.613 -8.150 1.00 94.56 85 THR A O 1
ATOM 660 N N . HIS A 1 86 ? 17.331 -2.691 -8.267 1.00 94.69 86 HIS A N 1
ATOM 661 C CA . HIS A 1 86 ? 16.036 -3.347 -8.043 1.00 94.69 86 HIS A CA 1
ATOM 662 C C . HIS A 1 86 ? 15.420 -2.961 -6.692 1.00 94.69 86 HIS A C 1
ATOM 664 O O . HIS A 1 86 ? 14.214 -2.756 -6.615 1.00 94.69 86 HIS A O 1
ATOM 670 N N . TYR A 1 87 ? 16.248 -2.808 -5.654 1.00 96.44 87 TYR A N 1
ATOM 671 C CA . TYR A 1 87 ? 15.803 -2.381 -4.330 1.00 96.44 87 TYR A CA 1
ATOM 672 C C . TYR A 1 87 ? 15.200 -0.971 -4.357 1.00 96.44 87 TYR A C 1
ATOM 674 O O . TYR A 1 87 ? 14.075 -0.780 -3.909 1.00 96.44 87 TYR A O 1
ATOM 682 N N . GLU A 1 88 ? 15.901 0.004 -4.943 1.00 96.44 88 GLU A N 1
ATOM 683 C CA . GLU A 1 88 ? 15.404 1.386 -5.038 1.00 96.44 88 GLU A CA 1
ATOM 684 C C . GLU A 1 88 ? 14.102 1.476 -5.843 1.00 96.44 88 GLU A C 1
ATOM 686 O O . GLU A 1 88 ? 13.214 2.253 -5.506 1.00 96.44 88 GLU A O 1
ATOM 691 N N . ARG A 1 89 ? 13.959 0.658 -6.891 1.00 96.12 89 ARG A N 1
ATOM 692 C CA . ARG A 1 89 ? 12.733 0.600 -7.702 1.00 96.12 89 ARG A CA 1
ATOM 693 C C . ARG A 1 89 ? 11.573 -0.056 -6.962 1.00 96.12 89 ARG A C 1
ATOM 695 O O . ARG A 1 89 ? 10.442 0.394 -7.103 1.00 96.12 89 ARG A O 1
ATOM 702 N N . LEU A 1 90 ? 11.843 -1.088 -6.162 1.00 96.69 90 LEU A N 1
ATOM 703 C CA . LEU A 1 90 ? 10.843 -1.703 -5.289 1.00 96.69 90 LEU A CA 1
ATOM 704 C C . LEU A 1 90 ? 10.387 -0.730 -4.192 1.00 96.69 90 LEU A C 1
ATOM 706 O O . LEU A 1 90 ? 9.193 -0.645 -3.899 1.00 96.69 90 LEU A O 1
ATOM 710 N N . LEU A 1 91 ? 11.320 0.042 -3.630 1.00 96.88 91 LEU A N 1
ATOM 711 C CA . LEU A 1 91 ? 10.996 1.114 -2.695 1.00 96.88 91 LEU A CA 1
ATOM 712 C C . LEU A 1 91 ? 10.109 2.161 -3.376 1.00 96.88 91 LEU A C 1
ATOM 714 O O . LEU A 1 91 ? 9.033 2.456 -2.874 1.00 96.88 91 LEU A O 1
ATOM 718 N N . SER A 1 92 ? 10.471 2.603 -4.584 1.00 96.62 92 SER A N 1
ATOM 719 C CA . SER A 1 92 ? 9.669 3.572 -5.339 1.00 96.62 92 SER A CA 1
ATOM 720 C C . SER A 1 92 ? 8.273 3.051 -5.715 1.00 96.62 92 SER A C 1
ATOM 722 O O . SER A 1 92 ? 7.305 3.810 -5.697 1.00 96.62 92 SER A O 1
ATOM 724 N N . ALA A 1 93 ? 8.134 1.749 -5.990 1.00 96.56 93 ALA A N 1
ATOM 725 C CA . ALA A 1 93 ? 6.834 1.101 -6.176 1.00 96.56 93 ALA A CA 1
ATOM 726 C C . ALA A 1 93 ? 5.9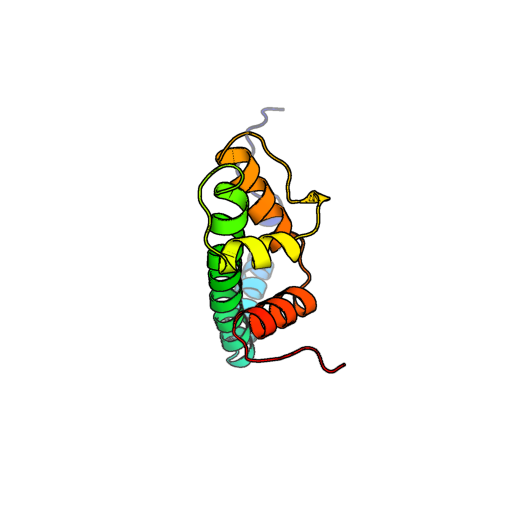72 1.173 -4.908 1.00 96.56 93 ALA A C 1
ATOM 728 O O . ALA A 1 93 ? 4.783 1.488 -4.975 1.00 96.56 93 ALA A O 1
ATOM 729 N N . THR A 1 94 ? 6.584 0.909 -3.754 1.00 96.38 94 THR A N 1
ATOM 730 C CA . THR A 1 94 ? 5.912 0.967 -2.451 1.00 96.38 94 THR A CA 1
ATOM 731 C C . THR A 1 94 ? 5.539 2.405 -2.093 1.00 96.38 94 THR A C 1
ATOM 733 O O . THR A 1 94 ? 4.423 2.638 -1.637 1.00 96.38 94 THR A O 1
ATOM 736 N N . ASP A 1 95 ? 6.406 3.380 -2.375 1.00 96.50 95 ASP A N 1
ATOM 737 C CA . ASP A 1 95 ? 6.124 4.810 -2.198 1.00 96.50 95 ASP A CA 1
ATOM 738 C C . ASP A 1 95 ? 4.944 5.258 -3.069 1.00 96.50 95 ASP A C 1
ATOM 740 O O . ASP A 1 95 ? 4.074 5.998 -2.614 1.00 96.50 95 ASP A O 1
ATOM 744 N N . PHE A 1 96 ? 4.876 4.782 -4.317 1.00 96.31 96 PHE A N 1
ATOM 745 C CA . PHE A 1 96 ? 3.763 5.096 -5.208 1.00 96.31 96 PHE A CA 1
ATOM 746 C C . PHE A 1 96 ? 2.435 4.549 -4.680 1.00 96.31 96 PHE A C 1
ATOM 748 O O . PHE A 1 96 ? 1.455 5.289 -4.651 1.00 96.31 96 PHE A O 1
ATOM 755 N N . VAL A 1 97 ? 2.393 3.278 -4.262 1.00 96.94 97 VAL A N 1
ATOM 756 C CA . VAL A 1 97 ? 1.164 2.632 -3.766 1.00 96.94 97 VAL A CA 1
ATOM 757 C C . VAL A 1 97 ? 0.748 3.181 -2.401 1.00 96.94 97 VAL A C 1
ATOM 759 O O . VAL A 1 97 ? -0.427 3.472 -2.197 1.00 96.94 97 VAL A O 1
ATOM 762 N N . SER A 1 98 ? 1.694 3.380 -1.482 1.00 95.88 98 SER A N 1
ATOM 763 C CA . SER A 1 98 ? 1.413 3.940 -0.151 1.00 95.88 98 SER A CA 1
ATOM 764 C C . SER A 1 98 ? 1.063 5.430 -0.183 1.00 95.88 98 SER A C 1
ATOM 766 O O . SER A 1 98 ? 0.341 5.904 0.690 1.00 95.88 98 SER A O 1
ATOM 768 N N . GLY A 1 99 ? 1.520 6.167 -1.200 1.00 95.38 99 GLY A N 1
ATOM 769 C CA . GLY A 1 99 ? 1.181 7.574 -1.415 1.00 95.38 99 GLY A CA 1
ATOM 770 C C . GLY A 1 99 ? -0.209 7.817 -2.016 1.00 95.38 99 GLY A C 1
ATOM 771 O O . GLY A 1 99 ? -0.583 8.972 -2.229 1.00 95.38 99 GLY A O 1
ATOM 772 N N . MET A 1 100 ? -0.975 6.766 -2.326 1.00 95.50 100 MET A N 1
ATOM 773 C CA . MET A 1 100 ? -2.332 6.886 -2.862 1.00 95.50 100 MET A CA 1
ATOM 774 C C . MET A 1 100 ? -3.345 7.226 -1.764 1.00 95.50 100 MET A C 1
ATOM 776 O O . MET A 1 100 ? -3.241 6.762 -0.634 1.00 95.50 100 MET A O 1
ATOM 780 N N . THR A 1 101 ? -4.388 7.980 -2.116 1.00 96.06 101 THR A N 1
ATOM 781 C CA . THR A 1 101 ? -5.612 8.038 -1.302 1.00 96.06 101 THR A CA 1
ATOM 782 C C . THR A 1 101 ? -6.503 6.836 -1.612 1.00 96.06 101 THR A C 1
ATOM 784 O O . THR A 1 101 ? -6.454 6.314 -2.729 1.00 96.06 101 THR A O 1
ATOM 787 N N . ASP A 1 102 ? -7.377 6.442 -0.683 1.00 94.62 102 ASP A N 1
ATOM 788 C CA . ASP A 1 102 ? -8.313 5.320 -0.876 1.00 94.62 102 ASP A CA 1
ATOM 789 C C . ASP A 1 102 ? -9.107 5.445 -2.184 1.00 94.62 102 ASP A C 1
ATOM 791 O O . ASP A 1 102 ? -9.144 4.521 -2.998 1.00 94.62 102 ASP A O 1
ATOM 795 N N . SER A 1 103 ? -9.684 6.624 -2.446 1.00 94.56 103 SER A N 1
ATOM 796 C CA . SER A 1 103 ? -10.451 6.886 -3.669 1.00 94.56 103 SER A CA 1
ATOM 797 C C . SER A 1 103 ? -9.610 6.717 -4.934 1.00 94.56 103 SER A C 1
ATOM 799 O O . SER A 1 103 ? -10.099 6.196 -5.942 1.00 94.56 103 SER A O 1
ATOM 801 N N . PHE A 1 104 ? -8.345 7.145 -4.901 1.00 95.12 104 PHE A N 1
ATOM 802 C CA . PHE A 1 104 ? -7.444 6.994 -6.037 1.00 95.12 104 PHE A CA 1
ATOM 803 C C . PHE A 1 104 ? -7.050 5.528 -6.247 1.00 95.12 104 PHE A C 1
ATOM 805 O O . PHE A 1 104 ? -7.139 5.046 -7.376 1.00 95.12 104 PHE A O 1
ATOM 812 N N . ALA A 1 105 ? -6.699 4.804 -5.181 1.00 96.19 105 ALA A N 1
ATOM 813 C CA . ALA A 1 105 ? -6.341 3.388 -5.239 1.00 96.19 105 ALA A CA 1
ATOM 814 C C . ALA A 1 105 ? -7.491 2.533 -5.796 1.00 96.19 105 ALA A C 1
ATOM 816 O O . ALA A 1 105 ? -7.287 1.754 -6.729 1.00 96.19 105 ALA A O 1
ATOM 817 N N . VAL A 1 106 ? -8.717 2.748 -5.304 1.00 95.38 106 VAL A N 1
ATOM 818 C CA . VAL A 1 106 ? -9.931 2.076 -5.801 1.00 95.38 106 VAL A CA 1
ATOM 819 C C . VAL A 1 106 ? -10.138 2.350 -7.292 1.00 95.38 106 VAL A C 1
ATOM 821 O O . VAL A 1 106 ? -10.371 1.425 -8.075 1.00 95.38 106 VAL A O 1
ATOM 824 N N . THR A 1 107 ? -10.036 3.617 -7.700 1.00 95.06 107 THR A N 1
ATOM 825 C CA . THR A 1 107 ? -10.235 4.030 -9.098 1.00 95.06 107 THR A CA 1
ATOM 826 C C . THR A 1 107 ? -9.182 3.408 -10.012 1.00 95.06 107 THR A C 1
ATOM 828 O O . THR A 1 107 ? -9.510 2.857 -11.065 1.00 95.06 107 THR A O 1
ATOM 831 N N . LEU A 1 108 ? -7.911 3.468 -9.614 1.00 95.19 108 LEU A N 1
ATOM 832 C CA . LEU A 1 108 ? -6.809 2.909 -10.385 1.00 95.19 108 LEU A CA 1
ATOM 833 C C . LEU A 1 108 ? -6.938 1.388 -10.504 1.00 95.19 108 LEU A C 1
ATOM 835 O O . LEU A 1 108 ? -6.853 0.865 -11.613 1.00 95.19 108 LEU A O 1
ATOM 839 N N . TYR A 1 109 ? -7.220 0.685 -9.404 1.00 96.00 109 TYR A N 1
ATOM 840 C CA . TYR A 1 109 ? -7.408 -0.767 -9.409 1.00 96.00 109 TYR A CA 1
ATOM 841 C C . TYR A 1 109 ? -8.536 -1.189 -10.361 1.00 96.00 109 TYR A C 1
ATOM 843 O O . TYR A 1 109 ? -8.343 -2.060 -11.212 1.00 96.00 109 TYR A O 1
ATOM 851 N N . ARG A 1 110 ? -9.697 -0.523 -10.291 1.00 95.12 110 ARG A N 1
ATOM 852 C CA . ARG A 1 110 ? -10.832 -0.790 -11.192 1.00 95.12 110 ARG A CA 1
ATOM 853 C C . ARG A 1 110 ? -10.477 -0.582 -12.660 1.00 95.12 110 ARG A C 1
ATOM 855 O O . ARG A 1 110 ? -10.847 -1.414 -13.488 1.00 95.12 110 ARG A O 1
ATOM 862 N N . ARG A 1 111 ? -9.735 0.482 -12.979 1.00 94.44 111 ARG A N 1
ATOM 863 C CA . ARG A 1 111 ? -9.269 0.761 -14.346 1.00 94.44 111 ARG A CA 1
ATOM 864 C C . ARG A 1 111 ? -8.286 -0.290 -14.844 1.00 94.44 111 ARG A C 1
ATOM 866 O O . ARG A 1 111 ? -8.451 -0.803 -15.946 1.00 94.44 111 ARG A O 1
ATOM 873 N N . LEU A 1 112 ? -7.312 -0.673 -14.021 1.00 93.44 112 LEU A N 1
ATOM 874 C CA . LEU A 1 112 ? -6.325 -1.699 -14.373 1.00 93.44 112 LEU A CA 1
ATOM 875 C C . LEU A 1 112 ? -6.948 -3.093 -14.547 1.00 93.44 112 LEU A C 1
ATOM 877 O O . LEU A 1 112 ? -6.435 -3.900 -15.320 1.00 93.44 112 LEU A O 1
ATOM 881 N N . ARG A 1 113 ? -8.058 -3.377 -13.858 1.00 92.75 113 ARG A N 1
ATOM 882 C CA . ARG A 1 113 ? -8.831 -4.623 -14.000 1.00 92.75 113 ARG A CA 1
ATOM 883 C C . ARG A 1 113 ? -9.894 -4.566 -15.102 1.00 92.75 113 ARG A C 1
ATOM 885 O O . ARG A 1 113 ? -10.582 -5.559 -15.309 1.00 92.75 113 ARG A O 1
ATOM 892 N N . GLY A 1 114 ? -10.047 -3.435 -15.797 1.00 91.31 114 GLY A N 1
ATOM 893 C CA . GLY A 1 114 ? -11.065 -3.257 -16.838 1.00 91.31 114 GLY A CA 1
ATOM 894 C C . GLY A 1 114 ? -12.506 -3.219 -16.314 1.00 91.31 114 GLY A C 1
ATOM 895 O O . GLY A 1 114 ? -13.439 -3.400 -17.088 1.00 91.31 114 GLY A O 1
ATOM 896 N N . ILE A 1 115 ? -12.698 -2.991 -15.011 1.00 93.25 115 ILE A N 1
ATOM 897 C CA . ILE A 1 115 ? -14.018 -2.854 -14.373 1.00 93.25 115 ILE A CA 1
ATOM 898 C C . ILE A 1 115 ? -14.624 -1.486 -14.704 1.00 93.25 115 ILE A C 1
ATOM 900 O O . ILE A 1 115 ? -15.834 -1.345 -14.861 1.00 93.25 115 ILE A O 1
ATOM 904 N N . GLU A 1 116 ? -13.770 -0.470 -14.809 1.00 90.56 116 GLU A N 1
ATOM 905 C CA . GLU A 1 116 ? -14.151 0.899 -15.132 1.00 90.56 116 GLU A CA 1
ATOM 906 C C . GLU A 1 116 ? -13.243 1.426 -16.244 1.00 90.56 116 GLU A C 1
ATOM 908 O O . GLU A 1 116 ? -12.023 1.305 -16.161 1.00 90.56 116 GLU A O 1
ATOM 913 N N . LEU A 1 117 ? -13.825 2.029 -17.279 1.00 84.88 117 LEU A N 1
ATOM 914 C CA . LEU A 1 117 ? -13.080 2.743 -18.314 1.00 84.88 117 LEU A CA 1
ATOM 915 C C . LEU A 1 117 ? -13.304 4.250 -18.152 1.00 84.88 117 LEU A C 1
ATOM 917 O O . LEU A 1 117 ? -14.410 4.649 -17.770 1.00 84.88 117 LEU A O 1
ATOM 921 N N . PRO A 1 118 ? -12.296 5.097 -18.443 1.00 77.69 118 PRO A N 1
ATOM 922 C CA . PRO A 1 118 ? -12.489 6.539 -18.460 1.00 77.69 118 PRO A CA 1
ATOM 923 C C . PRO A 1 118 ? -13.629 6.881 -19.419 1.00 77.69 118 PRO A C 1
ATOM 925 O O . PRO A 1 118 ? -13.583 6.527 -20.597 1.00 77.69 118 PRO A O 1
ATOM 928 N N . ARG A 1 119 ? -14.668 7.538 -18.908 1.00 71.19 119 ARG A N 1
ATOM 929 C CA . ARG A 1 119 ? -15.682 8.156 -19.761 1.00 71.19 119 ARG A CA 1
ATOM 930 C C . ARG A 1 119 ? -15.049 9.434 -20.307 1.00 71.19 119 ARG A C 1
ATOM 932 O O . ARG A 1 119 ? -14.580 10.246 -19.510 1.00 71.19 119 ARG A O 1
ATOM 939 N N . GLY A 1 120 ? -14.922 9.511 -21.632 1.00 53.91 120 GLY A N 1
ATOM 940 C CA . GLY A 1 120 ? -14.469 10.716 -22.331 1.00 53.91 120 GLY A CA 1
ATOM 941 C C . GLY A 1 120 ? -15.447 11.869 -22.180 1.00 53.91 120 GLY A C 1
ATOM 942 O O . GLY A 1 120 ? -16.624 11.598 -21.844 1.00 53.91 120 GLY A O 1
#

Organism: NCBI:txid44574

Foldseek 3Di:
DPPPDPDDPLCPDPCVVVVVVVVVCCVVPPCPPPVNVVVVVVVVVLLVLLLVQQLCLQLCVVHDDDPSSVVVVVVQDPVLSDDDHSVSNSVSSVCSSVVDDPVRSVVVSCCSVVVDDDDD

Radius of gyration: 20.64 Å; chains: 1; bounding box: 39×19×59 Å